Protein AF-A0A8D8ETK2-F1 (afdb_monomer_lite)

Radius of gyration: 31.31 Å; chains: 1; bounding box: 77×58×75 Å

Foldseek 3Di:
DDDDDDDDDDDDDDDDPDPPPDDDDDDDDPPPPPPPPPPPPVDDDPPDDPPPDPDPVNVVPDDQDPCNVVVVVVVVVVVVVVVVVVVVCQQQCPDPDDHVVNVVVVDDPVVVVVVCVVVCVVVVVVVVVVVVVVVCVVDVPNVD

Organism: Culex pipiens (NCBI:txid7175)

pLDDT: mean 72.55, std 18.87, range [38.91, 97.62]

Sequence (144 aa):
MLSRLACSGRTFVSTPLLKTALQQVPKRPQTVGVRQYARDVKGGSTWTTRAERQTLRERAMAPPGPNAYSLGKGALAGGAALGIGALCFYGLGFGNGASTLENSHAWPEFVRERVRDTYLYFAGSLGISAASAVAVFRSPTLLN

Secondary structure (DSSP, 8-state):
----------PPPP---------------------------------SSS-S---HHHHHHS---TTHHHHHHHHHHHHHHHHHHHHHHHHHT-SSS--HHHHHTTS-HHHHHHHHHHHHHHHHHHHHHHHHHHHHHH-TTT--

Structure (mmCIF, N/CA/C/O backbone):
data_AF-A0A8D8ETK2-F1
#
_entry.id   AF-A0A8D8ETK2-F1
#
loop_
_atom_site.group_PDB
_atom_site.id
_atom_site.type_symbol
_atom_site.label_atom_id
_atom_site.label_alt_id
_atom_site.label_comp_id
_atom_site.label_asym_id
_atom_site.label_entity_id
_atom_site.label_seq_id
_atom_site.pdbx_PDB_ins_code
_atom_site.Cartn_x
_atom_site.Cartn_y
_atom_site.Cartn_z
_atom_site.occupancy
_atom_site.B_iso_or_equiv
_atom_site.auth_seq_id
_atom_site.auth_comp_id
_atom_site.auth_asym_id
_atom_site.auth_atom_id
_atom_site.pdbx_PDB_model_num
ATOM 1 N N . MET A 1 1 ? -38.611 45.577 -33.361 1.00 39.09 1 MET A N 1
ATOM 2 C CA . MET A 1 1 ? -38.178 45.667 -31.955 1.00 39.09 1 MET A CA 1
ATOM 3 C C . MET A 1 1 ? -38.777 44.509 -31.175 1.00 39.09 1 MET A C 1
ATOM 5 O O . MET A 1 1 ? -39.989 44.408 -31.090 1.00 39.09 1 MET A O 1
ATOM 9 N N . LEU A 1 2 ? -37.885 43.630 -30.715 1.00 38.91 2 LEU A N 1
ATOM 10 C CA . LEU A 1 2 ? -37.946 42.837 -29.484 1.00 38.91 2 LEU A CA 1
ATOM 11 C C . LEU A 1 2 ? -39.198 41.980 -29.193 1.00 38.91 2 LEU A C 1
ATOM 13 O O . LEU A 1 2 ? -40.164 42.403 -28.569 1.00 38.91 2 LEU A O 1
ATOM 17 N N . SER A 1 3 ? -39.021 40.699 -29.541 1.00 39.03 3 SER A N 1
ATOM 18 C CA . SER A 1 3 ? -39.138 39.542 -28.636 1.00 39.03 3 SER A CA 1
ATOM 19 C C . SER A 1 3 ? -40.506 39.235 -28.022 1.00 39.03 3 SER A C 1
ATOM 21 O O . SER A 1 3 ? -40.869 39.708 -26.947 1.00 39.03 3 SER A O 1
ATOM 23 N N . ARG A 1 4 ? -41.193 38.288 -28.670 1.00 41.59 4 ARG A N 1
ATOM 24 C CA . ARG A 1 4 ? -42.088 37.328 -28.023 1.00 41.59 4 ARG A CA 1
ATOM 25 C C . ARG A 1 4 ? -41.343 36.015 -27.753 1.00 41.59 4 ARG A C 1
ATOM 27 O O . 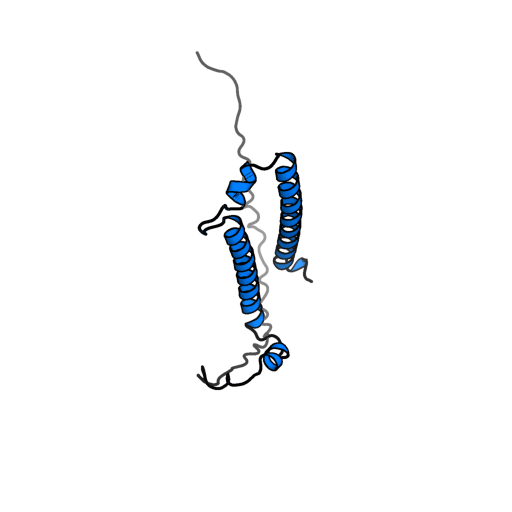ARG A 1 4 ? -40.442 35.665 -28.507 1.00 41.59 4 ARG A O 1
ATOM 34 N N . LEU A 1 5 ? -41.868 35.293 -26.759 1.00 44.50 5 LEU A N 1
ATOM 35 C CA . LEU A 1 5 ? -41.578 33.919 -26.327 1.00 44.50 5 LEU A CA 1
ATOM 36 C C . LEU A 1 5 ? -40.320 33.758 -25.454 1.00 44.50 5 LEU A C 1
ATOM 38 O O . LEU A 1 5 ? -39.207 33.992 -25.897 1.00 44.50 5 LEU A O 1
ATOM 42 N N . ALA A 1 6 ? -40.498 33.525 -24.146 1.00 44.66 6 ALA A N 1
ATOM 43 C CA . ALA A 1 6 ? -40.846 32.231 -23.511 1.00 44.66 6 ALA A CA 1
ATOM 44 C C . ALA A 1 6 ? -39.541 31.521 -23.100 1.00 44.66 6 ALA A C 1
ATOM 46 O O . ALA A 1 6 ? -38.589 31.530 -23.859 1.00 44.66 6 ALA A O 1
ATOM 47 N N . CYS A 1 7 ? -39.346 30.905 -21.941 1.00 41.22 7 CYS A N 1
ATOM 48 C CA . CYS A 1 7 ? -40.151 30.544 -20.781 1.00 41.22 7 CYS A CA 1
ATOM 49 C C . CYS A 1 7 ? -39.152 30.520 -19.606 1.00 41.22 7 CYS A C 1
ATOM 51 O O . CYS A 1 7 ? -38.025 30.063 -19.756 1.00 41.22 7 CYS A O 1
ATOM 53 N N . SER A 1 8 ? -39.454 31.172 -18.487 1.00 44.31 8 SER A N 1
ATOM 54 C CA . SER A 1 8 ? -40.072 30.545 -17.309 1.00 44.31 8 SER A CA 1
ATOM 55 C C . SER A 1 8 ? -39.215 29.430 -16.693 1.00 44.31 8 SER A C 1
ATOM 57 O O . SER A 1 8 ? -39.407 28.243 -16.948 1.00 44.31 8 SER A O 1
ATOM 59 N N . GLY A 1 9 ? -38.285 29.851 -15.832 1.00 40.50 9 GLY A N 1
ATOM 60 C CA . GLY A 1 9 ? -37.762 29.022 -14.755 1.00 40.50 9 GLY A CA 1
ATOM 61 C C . GLY A 1 9 ? -38.844 28.833 -13.691 1.00 40.50 9 GLY A C 1
ATOM 62 O O . GLY A 1 9 ? -39.391 29.803 -13.167 1.00 40.50 9 GLY A O 1
ATOM 63 N N . ARG A 1 10 ? -39.170 27.576 -13.393 1.00 40.41 10 ARG A N 1
ATOM 64 C CA . ARG A 1 10 ? -40.047 27.178 -12.289 1.00 40.41 10 ARG A CA 1
ATOM 65 C C . ARG A 1 10 ? -39.175 26.700 -11.132 1.00 40.41 10 ARG A C 1
ATOM 67 O O . ARG A 1 10 ? -38.744 25.552 -11.105 1.00 40.41 10 ARG A O 1
ATOM 74 N N . THR A 1 11 ? -38.923 27.587 -10.177 1.00 43.50 11 THR A N 1
ATOM 75 C CA . THR A 1 11 ? -38.540 27.210 -8.816 1.00 43.50 11 THR A CA 1
ATOM 76 C C . THR A 1 11 ? -39.749 26.566 -8.143 1.00 43.50 11 THR A C 1
ATOM 78 O O . THR A 1 11 ? -40.850 27.117 -8.117 1.00 43.50 11 THR A O 1
ATOM 81 N N . PHE A 1 12 ? -39.549 25.335 -7.683 1.00 46.78 12 PHE A N 1
ATOM 82 C CA . PHE A 1 12 ? -40.581 24.511 -7.078 1.00 46.78 12 PHE A CA 1
ATOM 83 C C . PHE A 1 12 ? -40.869 24.975 -5.646 1.00 46.78 12 PHE A C 1
ATOM 85 O O . PHE A 1 12 ? -39.983 25.385 -4.898 1.00 46.78 12 PHE A O 1
ATOM 92 N N . VAL A 1 13 ? -42.153 24.931 -5.328 1.00 45.91 13 VAL A N 1
ATOM 93 C CA . VAL A 1 13 ? -42.844 25.499 -4.175 1.00 45.91 13 VAL A CA 1
ATOM 94 C C . VAL A 1 13 ? -42.427 24.836 -2.857 1.00 45.91 13 VAL A C 1
ATOM 96 O O . VAL A 1 13 ? -42.422 23.615 -2.729 1.00 45.91 13 VAL A O 1
ATOM 99 N N . SER A 1 14 ? -42.136 25.681 -1.866 1.00 44.72 14 SER A N 1
ATOM 100 C CA . SER A 1 14 ? -42.069 25.364 -0.437 1.00 44.72 14 SER A CA 1
ATOM 101 C C . SER A 1 14 ? -43.462 25.508 0.184 1.00 44.72 14 SER A C 1
ATOM 103 O O . SER A 1 14 ? -44.134 26.501 -0.087 1.00 44.72 14 SER A O 1
ATOM 105 N N . THR A 1 15 ? -43.885 24.514 0.976 1.00 44.53 15 THR A N 1
ATOM 106 C CA . THR A 1 15 ? -44.852 24.519 2.110 1.00 44.53 15 THR A CA 1
ATOM 107 C C . THR A 1 15 ? -45.371 23.081 2.298 1.00 44.53 15 THR A C 1
ATOM 109 O O . THR A 1 15 ? -45.683 22.419 1.312 1.00 44.53 15 THR A O 1
ATOM 112 N N . PRO A 1 16 ? -45.422 22.543 3.535 1.00 50.25 16 PRO A N 1
ATOM 113 C CA . PRO A 1 16 ? -46.435 22.993 4.481 1.00 50.25 16 PRO A CA 1
ATOM 114 C C . PRO A 1 16 ? -45.917 23.111 5.919 1.00 50.25 16 PRO A C 1
ATOM 116 O O . PRO A 1 16 ? -45.891 22.164 6.703 1.00 50.25 16 PRO A O 1
ATOM 119 N N . LEU A 1 17 ? -45.654 24.361 6.283 1.00 53.41 17 LEU A N 1
ATOM 120 C CA . LEU A 1 17 ? -45.625 24.916 7.636 1.00 53.41 17 LEU A CA 1
ATOM 121 C C . LEU A 1 17 ? -47.065 25.021 8.206 1.00 53.41 17 LEU A C 1
ATOM 123 O O . LEU A 1 17 ? -47.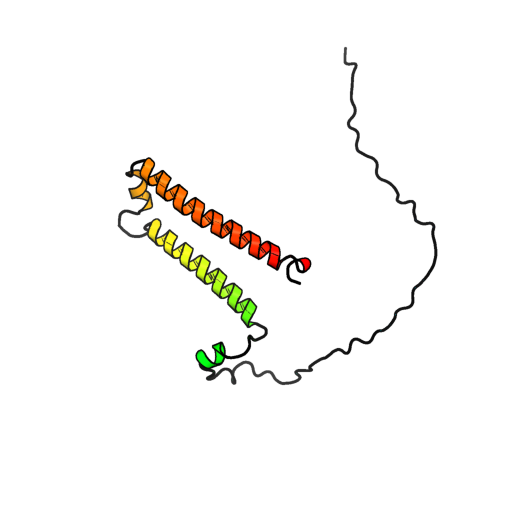455 26.037 8.769 1.00 53.41 17 LEU A O 1
ATOM 127 N N . LEU A 1 18 ? -47.897 23.993 7.979 1.00 52.47 18 LEU A N 1
ATOM 128 C CA . LEU A 1 18 ? -49.351 24.030 8.203 1.00 52.47 18 LEU A CA 1
ATOM 129 C C . LEU A 1 18 ? -49.887 22.736 8.835 1.00 52.47 18 LEU A C 1
ATOM 131 O O . LEU A 1 18 ? -50.990 22.285 8.545 1.00 52.47 18 LEU A O 1
ATOM 135 N N . LYS A 1 19 ? -49.099 22.124 9.724 1.00 45.97 19 LYS A N 1
ATOM 136 C CA . LYS A 1 19 ? -49.582 21.066 10.629 1.00 45.97 19 LYS A CA 1
ATOM 137 C C . LYS A 1 19 ? -49.334 21.428 12.094 1.00 45.97 19 LYS A C 1
ATOM 139 O O . LYS A 1 19 ? -49.026 20.582 12.925 1.00 45.97 19 LYS A O 1
ATOM 144 N N . THR A 1 20 ? -49.500 22.713 12.391 1.00 50.09 20 THR A N 1
ATOM 145 C CA . THR A 1 20 ? -49.379 23.345 13.713 1.00 50.09 20 THR A CA 1
ATOM 146 C C . THR A 1 20 ? -50.737 23.431 14.429 1.00 50.09 20 THR A C 1
ATOM 148 O O . THR A 1 20 ? -51.022 24.419 15.095 1.00 50.09 20 THR A O 1
ATOM 151 N N . ALA A 1 21 ? -51.618 22.434 14.270 1.00 56.00 21 ALA A N 1
ATOM 152 C CA . ALA A 1 21 ? -52.983 22.504 14.815 1.00 56.00 21 ALA A CA 1
ATOM 153 C C . ALA A 1 21 ? -53.577 21.154 15.262 1.00 56.00 21 ALA A C 1
ATOM 155 O O . ALA A 1 21 ? -54.790 20.984 15.257 1.00 56.00 21 ALA A O 1
ATOM 156 N N . LEU A 1 22 ? -52.745 20.191 15.675 1.00 52.47 22 LEU A N 1
ATOM 157 C CA . LEU A 1 22 ? -53.208 19.066 16.498 1.00 52.47 22 LEU A CA 1
ATOM 158 C C . LEU A 1 22 ? -52.402 19.038 17.790 1.00 52.47 22 LEU A C 1
ATOM 160 O O . LEU A 1 22 ? -51.276 18.554 17.875 1.00 52.47 22 LEU A O 1
ATOM 164 N N . GLN A 1 23 ? -53.011 19.682 18.769 1.00 55.22 23 GLN A N 1
ATOM 165 C CA . GLN A 1 23 ? -52.573 19.825 20.136 1.00 55.22 23 GLN A CA 1
ATOM 166 C C . GLN A 1 23 ? -52.687 18.484 20.885 1.00 55.22 23 GLN A C 1
ATOM 168 O O . GLN A 1 23 ? -53.617 17.717 20.660 1.00 55.22 23 GLN A O 1
ATOM 173 N N . GLN A 1 24 ? -51.782 18.327 21.858 1.00 50.50 24 GLN A N 1
ATOM 174 C CA . GLN A 1 24 ? -51.915 17.558 23.105 1.00 50.50 24 GLN A CA 1
ATOM 175 C C . GLN A 1 24 ? -51.580 16.058 23.068 1.00 50.50 24 GLN A C 1
ATOM 177 O O . GLN A 1 24 ? -52.334 15.236 22.573 1.00 50.50 24 GLN A O 1
ATOM 182 N N . VAL A 1 25 ? -50.448 15.705 23.697 1.00 53.16 25 VAL A N 1
ATOM 183 C CA . VAL A 1 25 ? -50.387 14.953 24.972 1.00 53.16 25 VAL A CA 1
ATOM 184 C C . VAL A 1 25 ? -48.936 15.029 25.503 1.00 53.16 25 VAL A C 1
ATOM 186 O O . VAL A 1 25 ? -48.020 14.554 24.829 1.00 53.16 25 VAL A O 1
ATOM 189 N N . PRO A 1 26 ? -48.681 15.601 26.697 1.00 53.44 26 PRO A N 1
ATOM 190 C CA . PRO A 1 26 ? -47.361 15.565 27.321 1.00 53.44 26 PRO A CA 1
ATOM 191 C C . PRO A 1 26 ? -47.107 14.179 27.931 1.00 53.44 26 PRO A C 1
ATOM 193 O O . PRO A 1 26 ? -47.702 13.809 28.944 1.00 53.44 26 PRO A O 1
ATOM 196 N N . LYS A 1 27 ? -46.208 13.386 27.337 1.00 51.94 27 LYS A N 1
ATOM 197 C CA . LYS A 1 27 ? -45.745 12.131 27.948 1.00 51.94 27 LYS A CA 1
ATOM 198 C C . LYS A 1 27 ? -44.581 12.407 28.907 1.00 51.94 27 LYS A C 1
ATOM 200 O O . LYS A 1 27 ? -43.444 12.600 28.500 1.00 51.94 27 LYS A O 1
ATOM 205 N N . ARG A 1 28 ? -44.958 12.461 30.186 1.00 53.19 28 ARG A N 1
ATOM 206 C CA . ARG A 1 28 ? -44.218 12.244 31.445 1.00 53.19 28 ARG A CA 1
ATOM 207 C C . ARG A 1 28 ? -42.753 11.759 31.302 1.00 53.19 28 ARG A C 1
ATOM 209 O O . ARG A 1 28 ? -42.537 10.724 30.672 1.00 53.19 28 ARG A O 1
ATOM 216 N N . PRO A 1 29 ? -41.767 12.404 31.964 1.00 53.69 29 PRO A N 1
ATOM 217 C CA . PRO A 1 29 ? -40.399 11.896 32.022 1.00 53.69 29 PRO A CA 1
ATOM 218 C C . PRO A 1 29 ? -40.366 10.633 32.888 1.00 53.69 29 PRO A C 1
ATOM 220 O O . PRO A 1 29 ? -40.591 10.688 34.096 1.00 53.69 29 PRO A O 1
ATOM 223 N N . GLN A 1 30 ? -40.113 9.479 32.273 1.00 58.81 30 GLN A N 1
ATOM 224 C CA . GLN A 1 30 ? -39.746 8.278 33.012 1.00 58.81 30 GLN A CA 1
ATOM 225 C C . GLN A 1 30 ? -38.239 8.316 33.237 1.00 58.81 30 GLN A C 1
ATOM 227 O O . GLN A 1 30 ? -37.440 7.950 32.379 1.00 58.81 30 GLN A O 1
ATOM 232 N N . THR A 1 31 ? -37.873 8.808 34.415 1.00 60.84 31 THR A N 1
ATOM 233 C CA . THR A 1 31 ? -36.611 8.550 35.103 1.00 60.84 31 THR A CA 1
ATOM 234 C C . THR A 1 31 ? -36.407 7.040 35.229 1.00 60.84 31 THR A C 1
ATOM 236 O O . THR A 1 31 ? -36.697 6.430 36.253 1.00 60.84 31 THR A O 1
ATOM 239 N N . VAL A 1 32 ? -35.902 6.414 34.169 1.00 56.34 32 VAL A N 1
ATOM 240 C CA . VAL A 1 32 ? -35.282 5.096 34.266 1.00 56.34 32 VAL A CA 1
ATOM 241 C C . VAL A 1 32 ? -33.840 5.353 34.663 1.00 56.34 32 VAL A C 1
ATOM 243 O O . VAL A 1 32 ? -33.011 5.758 33.850 1.00 56.34 32 VAL A O 1
ATOM 246 N N . GLY A 1 33 ? -33.578 5.187 35.959 1.00 65.19 33 GLY A N 1
ATOM 247 C CA . GLY A 1 33 ? -32.242 5.205 36.528 1.00 65.19 33 GLY A CA 1
ATOM 248 C C . GLY A 1 33 ? -31.396 4.111 35.892 1.00 65.19 33 GLY A C 1
ATOM 249 O O . GLY A 1 33 ? -31.355 2.980 36.372 1.00 65.19 33 GLY A O 1
ATOM 250 N N . VAL A 1 34 ? -30.700 4.455 34.813 1.00 58.06 34 VAL A N 1
ATOM 251 C CA . VAL A 1 34 ? -29.536 3.696 34.381 1.00 58.06 34 VAL A CA 1
ATOM 252 C C . VAL A 1 34 ? -28.505 3.898 35.479 1.00 58.06 34 VAL A C 1
ATOM 254 O O . VAL A 1 34 ? -27.989 4.999 35.666 1.00 58.06 34 VAL A O 1
ATOM 257 N N . ARG A 1 35 ? -28.264 2.839 36.259 1.00 57.12 35 ARG A N 1
ATOM 258 C CA . ARG A 1 35 ? -27.169 2.779 37.224 1.00 57.12 35 ARG A CA 1
ATOM 259 C C . ARG A 1 35 ? -25.888 3.179 36.497 1.00 57.12 35 ARG A C 1
ATOM 261 O O . ARG A 1 35 ? -25.356 2.409 35.701 1.00 57.12 35 ARG A O 1
ATOM 268 N N . GLN A 1 36 ? -25.400 4.383 36.773 1.00 57.84 36 GLN A N 1
ATOM 269 C CA . GLN A 1 36 ? -24.030 4.755 36.474 1.00 57.84 36 GLN A CA 1
ATOM 270 C C . GLN A 1 36 ? -23.141 3.787 37.251 1.00 57.84 36 GLN A C 1
ATOM 272 O O . GLN A 1 36 ? -22.989 3.906 38.464 1.00 57.84 36 GLN A O 1
ATOM 277 N N . TYR A 1 37 ? -22.536 2.828 36.554 1.00 51.72 37 TYR A N 1
ATOM 278 C CA . TYR A 1 37 ? -21.313 2.198 37.035 1.00 51.72 37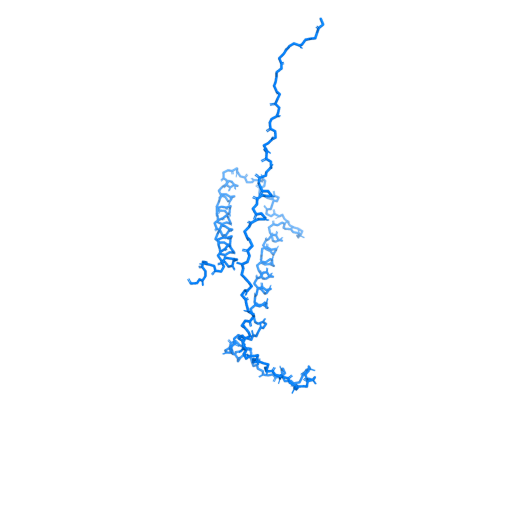 TYR A CA 1
ATOM 279 C C . TYR A 1 37 ? -20.195 3.235 36.917 1.00 51.72 37 TYR A C 1
ATOM 281 O O . TYR A 1 37 ? -19.297 3.124 36.086 1.00 51.72 37 TYR A O 1
ATOM 289 N N . ALA A 1 38 ? -20.271 4.277 37.745 1.00 55.53 38 ALA A N 1
ATOM 290 C CA . ALA A 1 38 ? -19.105 5.040 38.119 1.00 55.53 38 ALA A CA 1
ATOM 291 C C . ALA A 1 38 ? -18.203 4.057 38.871 1.00 55.53 38 ALA A C 1
ATOM 293 O O . ALA A 1 38 ? -18.337 3.837 40.071 1.00 55.53 38 ALA A O 1
ATOM 294 N N . ARG A 1 39 ? -17.294 3.397 38.147 1.00 55.28 39 ARG A N 1
ATOM 295 C CA . ARG A 1 39 ? -16.032 3.029 38.773 1.00 55.28 39 ARG A CA 1
ATOM 296 C C . ARG A 1 39 ? -15.321 4.346 39.021 1.00 55.28 39 ARG A C 1
ATOM 298 O O . ARG A 1 39 ? -14.582 4.826 38.167 1.00 55.28 39 ARG A O 1
ATOM 305 N N . ASP A 1 40 ? -15.585 4.923 40.185 1.00 52.84 40 ASP A N 1
ATOM 306 C CA . ASP A 1 40 ? -14.653 5.816 40.844 1.00 52.84 40 ASP A CA 1
ATOM 307 C C . ASP A 1 40 ? -13.311 5.085 40.937 1.00 52.84 40 ASP A C 1
ATOM 309 O O . ASP A 1 40 ? -13.031 4.356 41.886 1.00 52.84 40 ASP A O 1
ATOM 313 N N . VAL A 1 41 ? -12.450 5.266 39.934 1.00 53.69 41 VAL A N 1
ATOM 314 C CA . VAL A 1 41 ? -11.015 5.027 40.092 1.00 53.69 41 VAL A CA 1
ATOM 315 C C . VAL A 1 41 ? -10.458 6.271 40.772 1.00 53.69 41 VAL A C 1
ATOM 317 O O . VAL A 1 41 ? -9.711 7.067 40.209 1.00 53.69 41 VAL A O 1
ATOM 320 N N . LYS A 1 42 ? -10.890 6.465 42.018 1.00 53.47 42 LYS A N 1
ATOM 321 C CA . LYS A 1 42 ? -10.250 7.367 42.961 1.00 53.47 42 LYS A CA 1
ATOM 322 C C . LYS A 1 42 ? -8.981 6.661 43.421 1.00 53.47 42 LYS A C 1
ATOM 324 O O . LYS A 1 42 ? -9.027 5.808 44.300 1.00 53.47 42 LYS A O 1
ATOM 329 N N . GLY A 1 43 ? -7.857 6.962 42.782 1.00 49.00 43 GLY A N 1
ATOM 330 C CA . GLY A 1 43 ? -6.612 6.290 43.131 1.00 49.00 43 GLY A CA 1
ATOM 331 C C . GLY A 1 43 ? -5.415 6.695 42.295 1.00 49.00 43 GLY A C 1
ATOM 332 O O . GLY A 1 43 ? -4.928 5.898 41.507 1.00 49.00 43 GLY A O 1
ATOM 333 N N . GLY A 1 44 ? -4.915 7.902 42.543 1.00 48.19 44 GLY A N 1
ATOM 334 C CA . GLY A 1 44 ? -3.479 8.151 42.497 1.00 48.19 44 GLY A CA 1
ATOM 335 C C . GLY A 1 44 ? -2.898 8.491 41.131 1.00 48.19 44 GLY A C 1
ATOM 336 O O . GLY A 1 44 ? -2.774 7.670 40.228 1.00 48.19 44 GLY A O 1
ATOM 337 N N . SER A 1 45 ? -2.399 9.715 41.052 1.00 56.03 45 SER A N 1
ATOM 338 C CA . SER A 1 45 ? -1.204 10.062 40.297 1.00 56.03 45 SER A CA 1
ATOM 339 C C . SER A 1 45 ? -0.072 9.054 40.567 1.00 56.03 45 SER A C 1
ATOM 341 O O . SER A 1 45 ? 0.753 9.232 41.458 1.00 56.03 45 SER A O 1
ATOM 343 N N . THR A 1 46 ? -0.022 7.969 39.803 1.00 50.62 46 THR A N 1
ATOM 344 C CA . THR A 1 46 ? 1.183 7.143 39.645 1.00 50.62 46 THR A CA 1
ATOM 345 C C . THR A 1 46 ? 1.418 6.928 38.161 1.00 50.62 46 THR A C 1
ATOM 347 O O . THR A 1 46 ? 1.520 5.819 37.642 1.00 50.62 46 THR A O 1
ATOM 350 N N . TRP A 1 47 ? 1.486 8.046 37.447 1.00 54.00 47 TRP A N 1
ATOM 351 C CA . TRP A 1 47 ? 2.208 8.101 36.192 1.00 54.00 47 TRP A CA 1
ATOM 352 C C . TRP A 1 47 ? 3.674 7.830 36.556 1.00 54.00 47 TRP A C 1
ATOM 354 O O . TRP A 1 47 ? 4.293 8.702 37.150 1.00 54.00 47 TRP A O 1
ATOM 364 N N . THR A 1 48 ? 4.171 6.605 36.317 1.00 56.81 48 THR A N 1
ATOM 365 C CA . THR A 1 48 ? 5.572 6.237 35.961 1.00 56.81 48 THR A CA 1
ATOM 366 C C . THR A 1 48 ? 6.168 4.956 36.582 1.00 56.81 48 THR A C 1
ATOM 368 O O . THR A 1 48 ? 7.115 4.449 35.995 1.00 56.81 48 THR A O 1
ATOM 371 N N . THR A 1 49 ? 5.631 4.322 37.638 1.00 52.16 49 THR A N 1
ATOM 372 C CA . THR A 1 49 ? 6.405 3.242 38.333 1.00 52.16 49 THR A CA 1
ATOM 373 C C . THR A 1 49 ? 5.873 1.800 38.217 1.00 52.16 49 THR A C 1
ATOM 375 O O . THR A 1 49 ? 6.551 0.868 38.630 1.00 52.16 49 THR A O 1
ATOM 378 N N . ARG A 1 50 ? 4.709 1.539 37.597 1.00 48.97 50 ARG A N 1
ATOM 379 C CA . ARG A 1 50 ? 4.226 0.152 37.331 1.00 48.97 50 ARG A CA 1
ATOM 380 C C . ARG A 1 50 ? 4.241 -0.229 35.846 1.00 48.97 50 ARG A C 1
ATOM 382 O O . ARG A 1 50 ? 3.460 -1.057 35.395 1.00 48.97 50 ARG A O 1
ATOM 389 N N . ALA A 1 51 ? 5.107 0.420 35.074 1.00 55.22 51 ALA A N 1
ATOM 390 C CA . ALA A 1 51 ? 5.389 0.065 33.683 1.00 55.22 51 ALA A CA 1
ATOM 391 C C . ALA A 1 51 ? 6.652 -0.807 33.549 1.00 55.22 51 ALA A C 1
ATOM 393 O O . ALA A 1 51 ? 7.037 -1.168 32.439 1.00 55.22 51 ALA A O 1
ATOM 394 N N . GLU A 1 52 ? 7.306 -1.150 34.661 1.00 57.72 52 GLU A N 1
ATOM 395 C CA . GLU A 1 52 ? 8.516 -1.959 34.639 1.00 57.72 52 GLU A CA 1
ATOM 396 C C . GLU A 1 52 ? 8.151 -3.455 34.594 1.00 57.72 52 GLU A C 1
ATOM 398 O O . GLU A 1 52 ? 7.632 -4.017 35.554 1.00 57.72 52 GLU A O 1
ATOM 403 N N . ARG A 1 53 ? 8.477 -4.093 33.462 1.00 54.66 53 ARG A N 1
ATOM 404 C CA . ARG A 1 53 ? 8.626 -5.551 33.253 1.00 54.66 53 ARG A CA 1
ATOM 405 C C . ARG A 1 53 ? 7.401 -6.411 32.950 1.00 54.66 53 ARG A C 1
ATOM 407 O O . ARG A 1 53 ? 7.463 -7.614 33.174 1.00 54.66 53 ARG A O 1
ATOM 414 N N . GLN A 1 54 ? 6.368 -5.882 32.299 1.00 58.84 54 GLN A N 1
ATOM 415 C CA . GLN A 1 54 ? 5.588 -6.789 31.448 1.00 58.84 54 GLN A CA 1
ATOM 416 C C . GLN A 1 54 ? 6.391 -7.049 30.178 1.00 58.84 54 GLN A C 1
ATOM 418 O O . GLN A 1 54 ? 6.629 -6.137 29.383 1.00 58.84 54 GLN A O 1
ATOM 423 N N . THR A 1 55 ? 6.867 -8.282 30.016 1.00 76.94 55 THR A N 1
ATOM 424 C CA . THR A 1 55 ? 7.585 -8.686 28.800 1.00 76.94 55 THR A CA 1
ATOM 425 C C . THR A 1 55 ? 6.702 -8.434 27.574 1.00 76.94 55 THR A C 1
ATOM 427 O O . THR A 1 55 ? 5.477 -8.479 27.676 1.00 76.94 55 THR A O 1
ATOM 430 N N . LEU A 1 56 ? 7.284 -8.187 26.394 1.00 74.00 56 LEU A N 1
ATOM 431 C CA . LEU A 1 56 ? 6.494 -7.996 25.162 1.00 74.00 56 LEU A CA 1
ATOM 432 C C . LEU A 1 56 ? 5.518 -9.159 24.928 1.00 74.00 56 LEU A C 1
ATOM 434 O O . LEU A 1 56 ? 4.400 -8.948 24.470 1.00 74.00 56 LEU A O 1
ATOM 438 N N . ARG A 1 57 ? 5.923 -10.370 25.331 1.00 74.94 57 ARG A N 1
ATOM 439 C CA . ARG A 1 57 ? 5.086 -11.570 25.339 1.00 74.94 57 ARG A CA 1
ATOM 440 C C . ARG A 1 57 ? 3.903 -11.447 26.300 1.00 74.94 57 ARG A C 1
ATOM 442 O O . ARG A 1 57 ? 2.782 -11.734 25.905 1.00 74.94 57 ARG A O 1
ATOM 449 N N . GLU A 1 58 ? 4.128 -11.010 27.534 1.00 79.69 58 GLU A N 1
ATOM 450 C CA . GLU A 1 58 ? 3.063 -10.800 28.522 1.00 79.69 58 GLU A CA 1
ATOM 451 C C . GLU A 1 58 ? 2.105 -9.679 28.100 1.00 79.69 58 GLU A C 1
ATOM 453 O O . GLU A 1 58 ? 0.894 -9.812 28.238 1.00 79.69 58 GLU A O 1
ATOM 458 N N . ARG A 1 59 ? 2.628 -8.607 27.494 1.00 72.81 59 ARG A N 1
ATOM 459 C CA . ARG A 1 59 ? 1.827 -7.486 26.990 1.00 72.81 59 ARG A CA 1
ATOM 460 C C . ARG A 1 59 ? 1.040 -7.830 25.723 1.00 72.81 59 ARG A C 1
ATOM 462 O O . ARG A 1 59 ? -0.029 -7.266 25.522 1.00 72.81 59 ARG A O 1
ATOM 469 N N . ALA A 1 60 ? 1.543 -8.749 24.899 1.00 76.88 60 ALA A N 1
ATOM 470 C CA . ALA A 1 60 ? 0.823 -9.288 23.746 1.00 76.88 60 ALA A CA 1
ATOM 471 C C . ALA A 1 60 ? -0.264 -10.303 24.147 1.00 76.88 60 ALA A C 1
ATOM 473 O O . ALA A 1 60 ? -1.286 -10.385 23.476 1.00 76.88 60 ALA A O 1
ATOM 474 N N . MET A 1 61 ? -0.051 -11.058 25.233 1.00 80.81 61 MET A N 1
ATOM 475 C CA . MET A 1 61 ? -1.018 -12.030 25.771 1.00 80.81 61 MET A CA 1
ATOM 476 C C . MET A 1 61 ? -2.043 -11.403 26.727 1.00 80.81 61 MET A C 1
ATOM 478 O O . MET A 1 61 ? -3.026 -12.048 27.090 1.00 80.81 61 MET A O 1
ATOM 482 N N . ALA A 1 62 ? -1.825 -10.158 27.152 1.00 78.06 62 ALA A N 1
ATOM 483 C CA . ALA A 1 62 ? -2.789 -9.418 27.946 1.00 78.06 62 ALA A CA 1
ATOM 484 C C . ALA A 1 62 ? -4.023 -9.046 27.099 1.00 78.06 62 ALA A C 1
ATOM 486 O O . ALA A 1 62 ? -3.888 -8.737 25.911 1.00 78.06 62 ALA A O 1
ATOM 487 N N . PRO A 1 63 ? -5.229 -9.011 27.696 1.00 78.06 63 PRO A N 1
ATOM 488 C CA . PRO A 1 63 ? -6.414 -8.500 27.021 1.00 78.06 63 PRO A CA 1
ATOM 489 C C . PRO A 1 63 ? -6.174 -7.085 26.463 1.00 78.06 63 PRO A C 1
ATOM 491 O O . PRO A 1 63 ? -5.520 -6.275 27.132 1.00 78.06 63 PRO A O 1
ATOM 494 N N . PRO A 1 64 ? -6.715 -6.746 25.278 1.00 78.19 64 PRO A N 1
ATOM 495 C CA . PRO A 1 64 ? -6.548 -5.421 24.693 1.00 78.19 64 PRO A CA 1
ATOM 496 C C . PRO A 1 64 ? -7.028 -4.326 25.654 1.00 78.19 64 PRO A C 1
ATOM 498 O O . PRO A 1 64 ? -8.212 -4.237 25.980 1.00 78.19 64 PRO A O 1
ATOM 501 N N . GLY A 1 65 ? -6.101 -3.488 26.125 1.00 79.25 65 GLY A N 1
ATOM 502 C CA . GLY A 1 65 ? -6.433 -2.346 26.977 1.00 79.25 65 GLY A CA 1
ATOM 503 C C . GLY A 1 65 ? -7.240 -1.270 26.228 1.00 79.25 65 GLY A C 1
ATOM 504 O O . GLY A 1 65 ? -7.277 -1.277 24.995 1.00 79.25 65 GLY A O 1
ATOM 505 N N . PRO A 1 66 ? -7.819 -0.278 26.934 1.00 75.44 66 PRO A N 1
ATOM 506 C CA . PRO A 1 66 ? -8.688 0.748 26.335 1.00 75.44 66 PRO A CA 1
ATOM 507 C C . PRO A 1 66 ? -8.059 1.521 25.160 1.00 75.44 66 PRO A C 1
ATOM 509 O O . PRO A 1 66 ? -8.761 1.937 24.245 1.00 75.44 66 PRO A O 1
ATOM 512 N N . ASN A 1 67 ? -6.727 1.663 25.155 1.00 81.00 67 ASN A N 1
ATOM 513 C CA . ASN A 1 67 ? -5.963 2.385 24.129 1.00 81.00 67 ASN A CA 1
ATOM 514 C C . ASN A 1 67 ? -5.237 1.466 23.124 1.00 81.00 67 ASN A C 1
ATOM 516 O O . ASN A 1 67 ? -4.501 1.953 22.268 1.00 81.00 67 ASN A O 1
ATOM 520 N N . ALA A 1 68 ? -5.401 0.141 23.208 1.00 83.69 68 ALA A N 1
ATOM 521 C CA . ALA A 1 68 ? -4.684 -0.793 22.334 1.00 83.69 68 ALA A CA 1
ATOM 522 C C . ALA A 1 68 ? -5.124 -0.658 20.864 1.00 83.69 68 ALA A C 1
ATOM 524 O O . ALA A 1 68 ? -4.292 -0.662 19.959 1.00 83.69 68 ALA A O 1
ATOM 525 N N . TYR A 1 69 ? -6.423 -0.459 20.623 1.00 82.50 69 TYR A N 1
ATOM 526 C CA . TYR A 1 69 ? -6.975 -0.326 19.272 1.00 82.50 69 TYR A CA 1
ATOM 527 C C . TYR A 1 69 ? -6.603 0.995 18.588 1.00 82.50 69 TYR A C 1
ATOM 529 O O . TYR A 1 69 ? -6.348 1.009 17.386 1.00 82.50 69 TYR A O 1
ATOM 537 N N . SER A 1 70 ? -6.560 2.110 19.323 1.00 85.88 70 SER A N 1
ATOM 538 C CA . SER A 1 70 ? -6.131 3.404 18.772 1.00 85.88 70 SER A CA 1
ATOM 539 C C . SER A 1 70 ? -4.638 3.399 18.443 1.00 85.88 70 SER A C 1
ATOM 541 O O . SER A 1 70 ? -4.253 3.856 17.367 1.00 85.88 70 SER A O 1
ATOM 543 N N . LEU A 1 71 ? -3.818 2.794 19.308 1.00 88.12 71 LEU A N 1
ATOM 544 C CA . LEU A 1 71 ? -2.392 2.596 19.054 1.00 88.12 71 LEU A CA 1
ATOM 545 C C . LEU A 1 71 ? -2.152 1.685 17.839 1.00 88.12 71 LEU A C 1
ATOM 547 O O . LEU A 1 71 ? -1.323 2.005 16.991 1.00 88.12 71 LEU A O 1
ATOM 551 N N . GLY A 1 72 ? -2.917 0.597 17.711 1.00 87.69 72 GLY A N 1
ATOM 552 C CA . GLY A 1 72 ? -2.834 -0.322 16.573 1.00 87.69 72 GLY A CA 1
ATOM 553 C C . GLY A 1 72 ? -3.185 0.335 15.235 1.00 87.69 72 GLY A C 1
ATOM 554 O O . GLY A 1 72 ? -2.479 0.126 14.252 1.00 87.69 72 GLY A O 1
ATOM 555 N N . LYS A 1 73 ? -4.216 1.192 15.195 1.00 90.12 73 LYS A N 1
ATOM 556 C CA . LYS A 1 73 ? -4.565 1.969 13.989 1.00 90.12 73 LYS A CA 1
ATOM 557 C C . LYS A 1 73 ? -3.422 2.887 13.555 1.00 90.12 73 LYS A C 1
ATOM 559 O O . LYS A 1 73 ? -3.109 2.939 12.370 1.00 90.12 73 LYS A O 1
ATOM 564 N N . GLY A 1 74 ? -2.790 3.574 14.509 1.00 9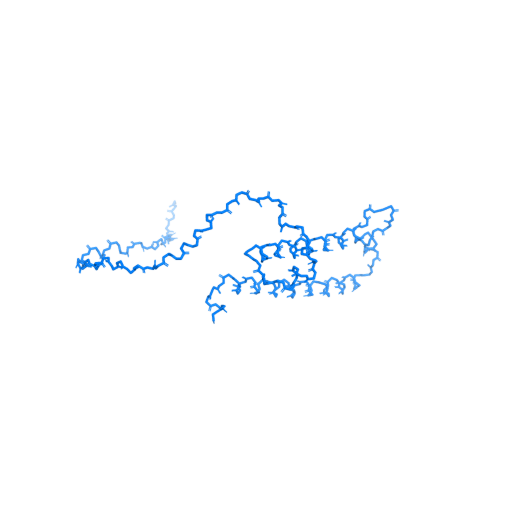1.75 74 GLY A N 1
ATOM 565 C CA . GLY A 1 74 ? -1.638 4.438 14.242 1.00 91.75 74 GLY A CA 1
ATOM 566 C C . GLY A 1 74 ? -0.417 3.655 13.760 1.00 91.75 74 GLY A C 1
ATOM 567 O O . GLY A 1 74 ? 0.192 4.032 12.764 1.00 91.75 74 GLY A O 1
ATOM 568 N N . ALA A 1 75 ? -0.101 2.533 14.412 1.00 94.50 75 ALA A N 1
ATOM 569 C CA . ALA A 1 75 ? 1.010 1.668 14.021 1.00 94.50 75 ALA A CA 1
ATOM 570 C C . ALA A 1 75 ? 0.814 1.073 12.618 1.00 94.50 75 ALA A C 1
ATOM 572 O O . ALA A 1 75 ? 1.740 1.092 11.812 1.00 94.50 75 ALA A O 1
ATOM 573 N N . LEU A 1 76 ? -0.396 0.599 12.300 1.00 92.56 76 LEU A N 1
ATOM 574 C CA . LEU A 1 76 ? -0.718 0.053 10.983 1.00 92.56 76 LEU A CA 1
ATOM 575 C C . LEU A 1 76 ? -0.661 1.133 9.894 1.00 92.56 76 LEU A C 1
ATOM 577 O O . LEU A 1 76 ? -0.025 0.926 8.864 1.00 92.56 76 LEU A O 1
ATOM 581 N N . ALA A 1 77 ? -1.292 2.289 10.126 1.00 93.50 77 ALA A N 1
ATOM 582 C CA . ALA A 1 77 ? -1.291 3.392 9.167 1.00 93.50 77 ALA A CA 1
ATOM 583 C C . ALA A 1 77 ? 0.126 3.935 8.929 1.00 93.50 77 ALA A C 1
ATOM 585 O O . ALA A 1 77 ? 0.526 4.142 7.784 1.00 93.50 77 ALA A O 1
ATOM 586 N N . GLY A 1 78 ? 0.905 4.109 10.000 1.00 94.88 78 GLY A N 1
ATOM 587 C CA . GLY A 1 78 ? 2.297 4.539 9.924 1.00 94.88 78 GLY A CA 1
ATOM 588 C C . GLY A 1 78 ? 3.185 3.515 9.220 1.00 94.88 78 GLY A C 1
ATOM 589 O O . GLY A 1 78 ? 3.944 3.882 8.330 1.00 94.88 78 GLY A O 1
ATOM 590 N N . GLY A 1 79 ? 3.053 2.228 9.552 1.00 95.88 79 GLY A N 1
ATOM 591 C CA . GLY A 1 79 ? 3.809 1.152 8.909 1.00 95.88 79 GLY A CA 1
ATOM 592 C C . GLY A 1 79 ? 3.520 1.042 7.411 1.00 95.88 79 GLY A C 1
ATOM 593 O O . GLY A 1 79 ? 4.449 0.933 6.615 1.00 95.88 79 GLY A O 1
ATOM 594 N N . ALA A 1 80 ? 2.249 1.149 7.013 1.00 93.75 80 ALA A N 1
ATOM 595 C CA . ALA A 1 80 ? 1.862 1.160 5.605 1.00 93.75 80 ALA A CA 1
ATOM 596 C C . ALA A 1 80 ? 2.429 2.383 4.865 1.00 93.75 80 ALA A C 1
ATOM 598 O O . ALA A 1 80 ? 3.012 2.235 3.793 1.00 93.75 80 ALA A O 1
ATOM 599 N N . ALA A 1 81 ? 2.316 3.580 5.450 1.00 95.44 81 ALA A N 1
ATOM 600 C CA . ALA A 1 81 ? 2.853 4.803 4.856 1.00 95.44 81 ALA A CA 1
ATOM 601 C C . ALA A 1 81 ? 4.382 4.756 4.710 1.00 95.44 81 ALA A C 1
ATOM 603 O O . ALA A 1 81 ? 4.905 5.111 3.656 1.00 95.44 81 ALA A O 1
ATOM 604 N N . LEU A 1 82 ? 5.098 4.269 5.731 1.00 95.94 82 LEU A N 1
ATOM 605 C CA . LEU A 1 82 ? 6.551 4.100 5.679 1.00 95.94 82 LEU A CA 1
ATOM 606 C C . LEU A 1 82 ? 6.970 3.038 4.660 1.00 95.94 82 LEU A C 1
ATOM 608 O O . LEU A 1 82 ? 7.921 3.267 3.922 1.00 95.94 82 LEU A O 1
ATOM 612 N N . GLY A 1 83 ? 6.262 1.910 4.574 1.00 93.56 83 GLY A N 1
ATOM 613 C CA . GLY A 1 83 ? 6.556 0.860 3.596 1.00 93.56 83 GLY A CA 1
ATOM 614 C C . GLY A 1 83 ? 6.389 1.338 2.152 1.00 93.56 83 GLY A C 1
ATOM 615 O O . GLY A 1 83 ? 7.294 1.167 1.336 1.00 93.56 83 GLY A O 1
ATOM 616 N N . ILE A 1 84 ? 5.269 2.003 1.846 1.00 92.75 84 ILE A N 1
ATOM 617 C CA . ILE A 1 84 ? 5.036 2.590 0.518 1.00 92.75 84 ILE A CA 1
ATOM 618 C C . ILE A 1 84 ? 6.034 3.720 0.243 1.00 92.75 84 ILE A C 1
ATOM 620 O O . ILE A 1 84 ? 6.611 3.774 -0.839 1.00 92.75 84 ILE A O 1
ATOM 624 N N . GLY A 1 85 ? 6.300 4.585 1.224 1.00 92.12 85 GLY A N 1
ATOM 625 C CA . GLY A 1 85 ? 7.278 5.666 1.098 1.00 92.12 85 GLY A CA 1
ATOM 626 C C . GLY A 1 85 ? 8.695 5.159 0.825 1.00 92.12 85 GLY A C 1
ATOM 627 O O . GLY A 1 85 ? 9.365 5.680 -0.062 1.00 92.12 85 GLY A O 1
ATOM 628 N N . ALA A 1 86 ? 9.132 4.107 1.521 1.00 90.88 86 ALA A N 1
ATOM 629 C CA . ALA A 1 86 ? 10.428 3.470 1.302 1.00 90.88 86 ALA A CA 1
ATOM 630 C C . ALA A 1 86 ? 10.525 2.825 -0.090 1.00 90.88 86 ALA A C 1
ATOM 632 O O . ALA A 1 86 ? 11.552 2.952 -0.755 1.00 90.88 86 ALA A O 1
ATOM 633 N N . LEU A 1 87 ? 9.448 2.188 -0.564 1.00 86.88 87 LEU A N 1
ATOM 634 C CA . LEU A 1 87 ? 9.393 1.626 -1.913 1.00 86.88 87 LEU A CA 1
ATOM 635 C C . LEU A 1 87 ? 9.480 2.722 -2.988 1.00 86.88 87 LEU A C 1
ATOM 637 O O . LEU A 1 87 ? 10.244 2.591 -3.944 1.00 86.88 87 LEU A O 1
ATOM 641 N N . CYS A 1 88 ? 8.757 3.831 -2.808 1.00 86.19 88 CYS A N 1
ATOM 642 C CA . CYS A 1 88 ? 8.846 4.992 -3.694 1.00 86.19 88 CYS A CA 1
ATOM 643 C C . CYS A 1 88 ? 10.242 5.627 -3.663 1.00 86.19 88 CYS A C 1
ATOM 645 O O . CYS A 1 88 ? 10.771 5.987 -4.712 1.00 86.19 88 CYS A O 1
ATOM 647 N N . PHE A 1 89 ? 10.865 5.730 -2.485 1.00 87.19 89 PHE A N 1
ATOM 648 C CA . PHE A 1 89 ? 12.227 6.244 -2.336 1.00 87.19 89 PHE A CA 1
ATOM 649 C C . PHE A 1 89 ? 13.244 5.395 -3.110 1.00 87.19 89 PHE A C 1
ATOM 651 O O . PHE A 1 89 ? 14.095 5.944 -3.809 1.00 87.19 89 PHE A O 1
ATOM 658 N N . TYR A 1 90 ? 13.118 4.064 -3.043 1.00 84.19 90 TYR A N 1
ATOM 659 C CA . TYR A 1 90 ? 13.936 3.146 -3.836 1.00 84.19 90 TYR A CA 1
ATOM 660 C C . TYR A 1 90 ? 13.710 3.330 -5.345 1.00 84.19 90 TYR A C 1
ATOM 662 O O . TYR A 1 90 ? 14.675 3.446 -6.099 1.00 84.19 90 TYR A O 1
ATOM 670 N N . GLY A 1 91 ? 12.451 3.419 -5.789 1.00 80.62 91 GLY A N 1
ATOM 671 C CA . GLY A 1 91 ? 12.116 3.578 -7.208 1.00 80.62 91 GLY A CA 1
ATOM 672 C C . GLY A 1 91 ? 12.607 4.899 -7.820 1.00 80.62 91 GLY A C 1
ATOM 673 O O . GLY A 1 91 ? 13.131 4.912 -8.939 1.00 80.62 91 GLY A O 1
ATOM 674 N N . LEU A 1 92 ? 12.490 6.003 -7.077 1.00 78.69 92 LEU A N 1
ATOM 675 C CA . LEU A 1 92 ? 12.926 7.336 -7.511 1.00 78.69 92 LEU A CA 1
ATOM 676 C C . LEU A 1 92 ? 14.451 7.507 -7.511 1.00 78.69 92 LEU A C 1
ATOM 678 O O . LEU A 1 92 ? 14.951 8.396 -8.194 1.00 78.69 92 LEU A O 1
ATOM 682 N N . GLY A 1 93 ? 15.195 6.652 -6.804 1.00 68.94 93 GLY A N 1
ATOM 683 C CA . GLY A 1 93 ? 16.654 6.613 -6.876 1.00 68.94 93 GLY A CA 1
ATOM 684 C C . GLY A 1 93 ? 17.324 7.932 -6.482 1.00 68.94 93 GLY A C 1
ATOM 685 O O . GLY A 1 93 ? 18.140 8.448 -7.229 1.00 68.94 93 GLY A O 1
ATOM 686 N N . PHE A 1 94 ? 17.032 8.468 -5.293 1.00 63.56 94 PHE A N 1
ATOM 687 C CA . PHE A 1 94 ? 17.684 9.674 -4.738 1.00 63.56 94 PHE A CA 1
ATOM 688 C C . PHE A 1 94 ? 19.201 9.512 -4.429 1.00 63.56 94 PHE A C 1
ATOM 690 O O . PHE A 1 94 ? 19.769 10.292 -3.667 1.00 63.56 94 PHE A O 1
ATOM 697 N N . GLY A 1 95 ? 19.863 8.490 -4.982 1.00 62.47 95 GLY A N 1
ATOM 698 C CA . GLY A 1 95 ? 21.301 8.233 -4.871 1.00 62.47 95 GLY A CA 1
ATOM 699 C C . GLY A 1 95 ? 22.036 8.525 -6.183 1.00 62.47 95 GLY A C 1
ATOM 700 O O . GLY A 1 95 ? 21.420 8.748 -7.215 1.00 62.47 95 GLY A O 1
ATOM 701 N N . ASN A 1 96 ? 23.370 8.504 -6.160 1.00 58.12 96 ASN A N 1
ATOM 702 C CA . ASN A 1 96 ? 24.236 8.905 -7.282 1.00 58.12 96 ASN A CA 1
ATOM 703 C C . ASN A 1 96 ? 24.295 7.882 -8.453 1.00 58.12 96 ASN A C 1
ATOM 705 O O . ASN A 1 96 ? 25.354 7.681 -9.044 1.00 58.12 96 ASN A O 1
ATOM 709 N N . GLY A 1 97 ? 23.191 7.186 -8.752 1.00 63.53 97 GLY A N 1
ATOM 710 C CA . GLY A 1 97 ? 23.079 6.137 -9.772 1.00 63.53 97 GLY A CA 1
ATOM 711 C C . GLY A 1 97 ? 21.748 6.205 -10.528 1.00 63.53 97 GLY A C 1
ATOM 712 O O . GLY A 1 97 ? 20.829 6.901 -10.114 1.00 63.53 97 GLY A O 1
ATOM 713 N N . ALA A 1 98 ? 21.648 5.503 -11.660 1.00 58.91 98 ALA A N 1
ATOM 714 C CA . ALA A 1 98 ? 20.505 5.612 -12.563 1.00 58.91 98 ALA A CA 1
ATOM 715 C C . ALA A 1 98 ? 19.196 5.119 -11.905 1.00 58.91 98 ALA A C 1
ATOM 717 O O . ALA A 1 98 ? 19.035 3.927 -11.636 1.00 58.91 98 ALA A O 1
ATOM 718 N N . SER A 1 99 ? 18.253 6.033 -11.662 1.00 71.38 99 SER A N 1
ATOM 719 C CA . SER A 1 99 ? 16.949 5.742 -11.059 1.00 71.38 99 SER A CA 1
ATOM 720 C C . SER A 1 99 ? 16.101 4.822 -11.935 1.00 71.38 99 SER A C 1
ATOM 722 O O . SER A 1 99 ? 16.146 4.897 -13.165 1.00 71.38 99 SER A O 1
ATOM 724 N N . THR A 1 100 ? 15.273 3.968 -11.323 1.00 71.81 100 THR A N 1
ATOM 725 C CA . THR A 1 100 ? 14.360 3.099 -12.093 1.00 71.81 100 THR A CA 1
ATOM 726 C C . THR A 1 100 ? 13.363 3.915 -12.917 1.00 71.81 100 THR A C 1
ATOM 728 O O . THR A 1 100 ? 12.994 3.494 -14.009 1.00 71.81 100 THR A O 1
ATOM 731 N N . LEU A 1 101 ? 13.015 5.120 -12.448 1.00 75.50 101 LEU A N 1
ATOM 732 C CA . LEU A 1 101 ? 12.191 6.079 -13.179 1.00 75.50 101 LEU A CA 1
ATOM 733 C C . LEU A 1 101 ? 12.870 6.567 -14.470 1.00 75.50 101 LEU A C 1
ATOM 735 O O . LEU A 1 101 ? 12.282 6.449 -15.540 1.00 75.50 101 LEU A O 1
ATOM 739 N N . GLU A 1 102 ? 14.114 7.038 -14.396 1.00 75.50 102 GLU A N 1
ATOM 740 C CA . GLU A 1 102 ? 14.856 7.539 -15.565 1.00 75.50 102 GLU A CA 1
ATOM 741 C C . GLU A 1 102 ? 15.118 6.423 -16.587 1.00 75.50 102 GLU A C 1
ATOM 743 O O . GLU A 1 102 ? 14.904 6.589 -17.788 1.00 75.50 102 GLU A O 1
ATOM 748 N N . ASN A 1 103 ? 15.488 5.229 -16.112 1.00 79.69 103 ASN A N 1
ATOM 749 C CA . ASN A 1 103 ? 15.693 4.068 -16.982 1.00 79.69 103 ASN A CA 1
ATOM 750 C C . ASN A 1 103 ? 14.392 3.546 -17.607 1.00 79.69 103 ASN A C 1
ATOM 752 O O . ASN A 1 103 ? 14.435 2.936 -18.676 1.00 79.69 103 ASN A O 1
ATOM 756 N N . SER A 1 104 ? 13.235 3.790 -16.981 1.00 81.44 104 SER A N 1
ATOM 757 C CA . SER A 1 104 ? 11.946 3.341 -17.519 1.00 81.44 104 SER A CA 1
ATOM 758 C C . SER A 1 104 ? 11.596 4.005 -18.852 1.00 81.44 104 SER A C 1
ATOM 760 O O . SER A 1 104 ? 10.875 3.413 -19.658 1.00 81.44 104 SER A O 1
ATOM 762 N N . HIS A 1 105 ? 12.152 5.188 -19.142 1.00 81.06 105 HIS A N 1
ATOM 763 C CA . HIS A 1 105 ? 11.952 5.876 -20.418 1.00 81.06 105 HIS A CA 1
ATOM 764 C C . HIS A 1 105 ? 12.632 5.142 -21.588 1.00 81.06 105 HIS A C 1
ATOM 766 O O . HIS A 1 105 ? 12.135 5.175 -22.715 1.00 81.06 105 HIS A O 1
ATOM 772 N N . ALA A 1 106 ? 13.722 4.417 -21.319 1.00 87.06 106 ALA A N 1
ATOM 773 C CA . ALA A 1 106 ? 14.419 3.594 -22.307 1.00 87.06 106 ALA A CA 1
ATOM 774 C C . ALA A 1 106 ? 13.727 2.243 -22.576 1.00 87.06 106 ALA A C 1
ATOM 776 O O . ALA A 1 106 ? 14.126 1.518 -23.487 1.00 87.06 106 ALA A O 1
ATOM 777 N N . TRP A 1 107 ? 12.702 1.875 -21.797 1.00 89.00 107 TRP A N 1
ATOM 778 C CA . TRP A 1 107 ? 11.980 0.619 -21.998 1.00 89.00 107 TRP A CA 1
ATOM 779 C C . TRP A 1 107 ? 11.031 0.684 -23.205 1.00 89.00 107 TRP A C 1
ATOM 781 O O . TRP A 1 107 ? 10.482 1.744 -23.507 1.00 89.00 107 TRP A O 1
ATOM 791 N N . PRO A 1 108 ? 10.776 -0.446 -23.882 1.00 92.50 108 PRO A N 1
ATOM 792 C CA . PRO A 1 108 ? 9.702 -0.537 -24.867 1.00 92.50 108 PRO A CA 1
ATOM 793 C C . PRO A 1 108 ? 8.322 -0.286 -24.237 1.00 92.50 108 PRO A C 1
ATOM 795 O O . PRO A 1 108 ? 8.071 -0.713 -23.106 1.00 92.50 108 PRO A O 1
ATOM 798 N N . GLU A 1 109 ? 7.398 0.331 -24.982 1.00 90.62 109 GLU A N 1
ATOM 799 C CA . GLU A 1 109 ? 6.06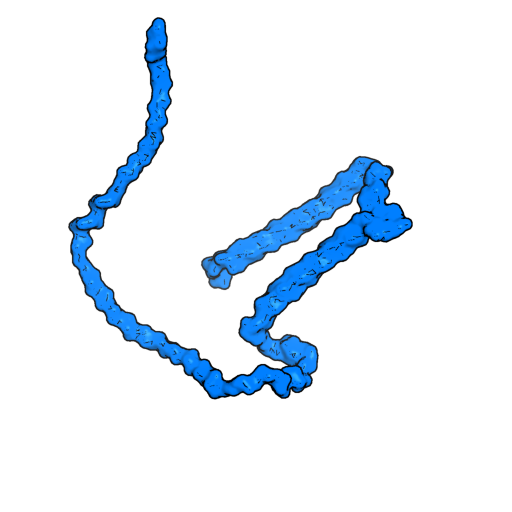1 0.695 -24.468 1.00 90.62 109 GLU A CA 1
ATOM 800 C C . GLU A 1 109 ? 5.287 -0.491 -23.891 1.00 90.62 109 GLU A C 1
ATOM 802 O O . GLU A 1 109 ? 4.749 -0.408 -22.788 1.00 90.62 109 GLU A O 1
ATOM 807 N N . PHE A 1 110 ? 5.316 -1.642 -24.568 1.00 93.31 110 PHE A N 1
ATOM 808 C CA . PHE A 1 110 ? 4.587 -2.825 -24.112 1.00 93.31 110 PHE A CA 1
ATOM 809 C C . PHE A 1 110 ? 5.050 -3.316 -22.728 1.00 93.31 110 PHE A C 1
ATOM 811 O O . PHE A 1 110 ? 4.275 -3.930 -22.002 1.00 93.31 110 PHE A O 1
ATOM 818 N N . VAL A 1 111 ? 6.307 -3.064 -22.339 1.00 92.62 111 VAL A N 1
ATOM 819 C CA . VAL A 1 111 ? 6.818 -3.434 -21.008 1.00 92.62 111 VAL A CA 1
ATOM 820 C C . VAL A 1 111 ? 6.239 -2.495 -19.958 1.00 92.62 111 VAL A C 1
ATOM 822 O O . VAL A 1 111 ? 5.756 -2.948 -18.918 1.00 92.62 111 VAL A O 1
ATOM 825 N N . ARG A 1 112 ? 6.239 -1.189 -20.251 1.00 90.94 112 ARG A N 1
ATOM 826 C CA . ARG A 1 112 ? 5.676 -0.167 -19.364 1.00 90.94 112 ARG A CA 1
ATOM 827 C C . ARG A 1 112 ? 4.194 -0.403 -19.111 1.00 90.94 112 ARG A C 1
ATOM 829 O O . ARG A 1 112 ? 3.764 -0.357 -17.962 1.00 90.94 112 ARG A O 1
ATOM 836 N N . GLU A 1 113 ? 3.438 -0.702 -20.162 1.00 94.25 113 GLU A N 1
ATOM 837 C CA . GLU A 1 113 ? 2.002 -0.977 -20.083 1.00 94.25 113 GLU A CA 1
ATOM 838 C C . GLU A 1 113 ? 1.703 -2.180 -19.185 1.00 94.25 113 GLU A C 1
ATOM 840 O O . GLU A 1 113 ? 0.899 -2.079 -18.263 1.00 94.25 113 GLU A O 1
ATOM 845 N N . ARG A 1 114 ? 2.417 -3.298 -19.354 1.00 94.12 114 ARG A N 1
ATOM 846 C CA . ARG A 1 114 ? 2.196 -4.512 -18.546 1.00 94.12 114 ARG A CA 1
ATOM 847 C C . ARG A 1 114 ? 2.488 -4.297 -17.069 1.00 94.12 114 ARG A C 1
ATOM 849 O O . ARG A 1 114 ? 1.721 -4.748 -16.216 1.00 94.12 114 ARG A O 1
ATOM 856 N N . VAL A 1 115 ? 3.594 -3.618 -16.771 1.00 92.56 115 VAL A N 1
ATOM 857 C CA . VAL A 1 115 ? 3.974 -3.257 -15.401 1.00 92.56 115 VAL A CA 1
ATOM 858 C C . VAL A 1 115 ? 2.899 -2.354 -14.801 1.00 92.56 115 VAL A C 1
ATOM 860 O O . VAL A 1 115 ? 2.362 -2.654 -13.734 1.00 92.56 115 VAL A O 1
ATOM 863 N N . ARG A 1 116 ? 2.528 -1.291 -15.519 1.00 92.62 116 ARG A N 1
ATOM 864 C CA . ARG A 1 116 ? 1.507 -0.337 -15.090 1.00 92.62 116 ARG A CA 1
ATOM 865 C C . ARG A 1 116 ? 0.174 -1.021 -14.811 1.00 92.62 116 ARG A C 1
ATOM 867 O O . ARG A 1 116 ? -0.367 -0.821 -13.729 1.00 92.62 116 ARG A O 1
ATOM 874 N N . ASP A 1 117 ? -0.332 -1.826 -15.734 1.00 96.44 117 ASP A N 1
ATOM 875 C CA . ASP A 1 117 ? -1.645 -2.460 -15.612 1.00 96.44 117 ASP A CA 1
ATOM 876 C C . ASP A 1 117 ? -1.684 -3.471 -14.466 1.00 96.44 117 ASP A C 1
ATOM 878 O O . ASP A 1 117 ? -2.643 -3.493 -13.695 1.00 96.44 117 ASP A O 1
ATOM 882 N N . THR A 1 118 ? -0.616 -4.256 -14.292 1.00 96.56 118 THR A N 1
ATOM 883 C CA . THR A 1 118 ? -0.524 -5.246 -13.208 1.00 96.56 118 THR A CA 1
ATOM 884 C C . THR A 1 118 ? -0.580 -4.569 -11.840 1.00 96.56 118 THR A C 1
ATOM 886 O O . THR A 1 118 ? -1.371 -4.957 -10.976 1.00 96.56 118 THR A O 1
ATOM 889 N N . TYR A 1 119 ? 0.230 -3.526 -11.637 1.00 93.19 119 TYR A N 1
ATOM 890 C CA . TYR A 1 119 ? 0.286 -2.832 -10.353 1.00 93.19 119 TYR A CA 1
ATOM 891 C C . TYR A 1 119 ? -0.911 -1.904 -10.128 1.00 93.19 119 TYR A C 1
ATOM 893 O O . TYR A 1 119 ? -1.373 -1.802 -8.992 1.00 93.19 119 TYR A O 1
ATOM 901 N N . LEU A 1 120 ? -1.467 -1.285 -11.176 1.00 95.81 120 LEU A N 1
ATOM 902 C CA . LEU A 1 120 ? -2.719 -0.528 -11.074 1.00 95.81 120 LEU A CA 1
ATOM 903 C C . LEU A 1 120 ? -3.887 -1.427 -10.692 1.00 95.81 120 LEU A C 1
ATOM 905 O O . LEU A 1 120 ? -4.658 -1.060 -9.810 1.00 95.81 120 LEU A O 1
ATOM 909 N N . TYR A 1 121 ? -4.016 -2.598 -11.319 1.00 96.56 121 TYR A N 1
ATOM 910 C CA . TYR A 1 121 ? -5.072 -3.550 -10.987 1.00 96.56 121 TYR A CA 1
ATOM 911 C C . TYR A 1 121 ? -4.951 -4.021 -9.536 1.00 96.56 121 TYR A C 1
ATOM 913 O O . TYR A 1 121 ? -5.921 -3.970 -8.776 1.00 96.56 121 TYR A O 1
ATOM 921 N N . PHE A 1 122 ? -3.742 -4.405 -9.123 1.00 95.44 122 PHE A N 1
ATOM 922 C CA . PHE A 1 122 ? -3.474 -4.824 -7.753 1.00 95.44 122 PHE A CA 1
ATOM 923 C C . PHE A 1 122 ? -3.783 -3.710 -6.741 1.00 95.44 122 PHE A C 1
ATOM 925 O O . PHE A 1 122 ? -4.601 -3.906 -5.840 1.00 95.44 122 PHE A O 1
ATOM 932 N N . ALA A 1 123 ? -3.209 -2.517 -6.912 1.00 94.56 123 ALA A N 1
ATOM 933 C CA . ALA A 1 123 ? -3.440 -1.386 -6.014 1.00 94.56 123 ALA A CA 1
ATOM 934 C C . ALA A 1 123 ? -4.912 -0.941 -6.009 1.00 94.56 123 ALA A C 1
ATOM 936 O O . ALA A 1 123 ? -5.466 -0.641 -4.951 1.00 94.56 123 ALA A O 1
ATOM 937 N N . GLY A 1 124 ? -5.568 -0.960 -7.171 1.00 97.00 124 GLY A N 1
ATOM 938 C CA . GLY A 1 124 ? -6.992 -0.678 -7.320 1.00 97.00 124 GLY A CA 1
ATOM 939 C C . GLY A 1 124 ? -7.861 -1.662 -6.540 1.00 97.00 124 GLY A C 1
ATOM 940 O O . GLY A 1 124 ? -8.720 -1.238 -5.769 1.00 97.00 124 GLY A O 1
ATOM 941 N N . SER A 1 125 ? -7.600 -2.968 -6.658 1.00 96.69 125 SER A N 1
ATOM 942 C CA . SER A 1 125 ? -8.329 -3.997 -5.900 1.00 96.69 125 SER A CA 1
ATOM 943 C C . SER A 1 125 ? -8.138 -3.860 -4.386 1.00 96.69 125 SER A C 1
ATOM 945 O O . SER A 1 125 ? -9.093 -4.009 -3.615 1.00 96.69 125 SER A O 1
ATOM 947 N N . LEU A 1 126 ? -6.927 -3.499 -3.951 1.00 94.94 126 LEU A N 1
ATOM 948 C CA . LEU A 1 126 ? -6.615 -3.273 -2.546 1.00 94.94 126 LEU A CA 1
ATOM 949 C C . LEU A 1 126 ? -7.338 -2.026 -2.020 1.00 94.94 126 LEU A C 1
ATOM 951 O O . LEU A 1 126 ? -7.911 -2.055 -0.932 1.00 94.94 126 LEU A O 1
ATOM 955 N N . GLY A 1 127 ? -7.379 -0.958 -2.821 1.00 95.94 127 GLY A N 1
ATOM 956 C CA . GLY A 1 127 ? -8.115 0.267 -2.521 1.00 95.94 127 GLY A CA 1
ATOM 957 C C . GLY A 1 127 ? -9.622 0.038 -2.405 1.00 95.94 127 GLY A C 1
ATOM 958 O O . GLY A 1 127 ? -10.229 0.481 -1.433 1.00 95.94 127 GLY A O 1
ATOM 959 N N . ILE A 1 128 ? -10.222 -0.711 -3.337 1.00 97.62 128 ILE A N 1
ATOM 960 C CA . ILE A 1 128 ? -11.648 -1.077 -3.286 1.00 97.62 128 ILE A CA 1
ATOM 961 C C . ILE A 1 128 ? -11.948 -1.908 -2.033 1.00 97.62 128 ILE A C 1
ATOM 963 O O . ILE A 1 128 ? -12.932 -1.647 -1.336 1.00 97.62 128 ILE A O 1
ATOM 967 N N . SER A 1 129 ? -11.087 -2.872 -1.706 1.00 95.62 129 SER A N 1
ATOM 968 C CA . SER A 1 129 ? -11.235 -3.706 -0.506 1.00 95.62 129 SER A CA 1
ATOM 969 C C . SER A 1 129 ? -11.155 -2.871 0.774 1.00 95.62 129 SER A C 1
ATOM 971 O O . SER A 1 129 ? -12.002 -2.995 1.658 1.00 95.62 129 SER A O 1
ATOM 973 N N . ALA A 1 130 ? -10.184 -1.959 0.856 1.00 92.88 130 ALA A N 1
ATOM 974 C CA . ALA A 1 130 ? -10.034 -1.050 1.985 1.00 92.88 130 ALA A CA 1
ATOM 975 C C . ALA A 1 130 ? -11.220 -0.081 2.107 1.00 92.88 130 ALA A C 1
ATOM 977 O O . ALA A 1 130 ? -11.743 0.111 3.203 1.00 92.88 130 ALA A O 1
ATOM 978 N N . ALA A 1 131 ? -11.689 0.490 0.994 1.00 94.75 131 ALA A N 1
ATOM 979 C CA . ALA A 1 131 ? -12.860 1.364 0.968 1.00 94.75 131 ALA A CA 1
ATOM 980 C C . ALA A 1 131 ? -14.118 0.629 1.448 1.00 94.75 131 ALA A C 1
ATOM 982 O O . ALA A 1 131 ? -14.880 1.169 2.250 1.00 94.75 131 ALA A O 1
ATOM 983 N N . SER A 1 132 ? -14.290 -0.624 1.020 1.00 94.56 132 SER A N 1
ATOM 984 C CA . SER A 1 132 ? -15.392 -1.486 1.455 1.00 94.56 132 SER A CA 1
ATOM 985 C C . SER A 1 132 ? -15.323 -1.755 2.958 1.00 94.56 132 SER A C 1
ATOM 987 O O . SER A 1 132 ? -16.311 -1.564 3.665 1.00 94.56 132 SER A O 1
ATOM 989 N N . ALA A 1 133 ? -14.143 -2.107 3.475 1.00 91.62 133 ALA A N 1
ATOM 990 C CA . ALA A 1 133 ? -13.937 -2.298 4.907 1.00 91.62 133 ALA A CA 1
ATOM 991 C C . ALA A 1 133 ? -14.257 -1.018 5.698 1.00 91.62 133 ALA A C 1
ATOM 993 O O . ALA A 1 133 ? -14.975 -1.065 6.694 1.00 91.62 133 ALA A O 1
ATOM 994 N N . VAL A 1 134 ? -13.785 0.145 5.238 1.00 90.44 134 VAL A N 1
ATOM 995 C CA . VAL A 1 134 ? -14.072 1.438 5.877 1.00 90.44 134 VAL A CA 1
ATOM 996 C C . VAL A 1 134 ? -15.567 1.753 5.856 1.00 90.44 134 VAL A C 1
ATOM 998 O O . VAL A 1 134 ? -16.088 2.226 6.864 1.00 90.44 134 VAL A O 1
ATOM 1001 N N . ALA A 1 135 ? -16.264 1.485 4.751 1.00 92.00 135 ALA A N 1
ATOM 1002 C CA . ALA A 1 135 ? -17.705 1.693 4.658 1.00 92.00 135 ALA A CA 1
ATOM 1003 C C . ALA A 1 135 ? -18.452 0.864 5.714 1.00 92.00 135 ALA A C 1
ATOM 1005 O O . ALA A 1 135 ? -19.236 1.428 6.477 1.00 92.00 135 ALA A O 1
ATOM 1006 N N . VAL A 1 136 ? -18.123 -0.428 5.835 1.00 91.00 136 VAL A N 1
ATOM 1007 C CA . VAL A 1 136 ? -18.705 -1.327 6.846 1.00 91.00 136 VAL A CA 1
ATOM 1008 C C . VAL A 1 136 ? -18.384 -0.851 8.265 1.00 91.00 136 VAL A C 1
ATOM 1010 O O . VAL A 1 136 ? -19.286 -0.747 9.093 1.00 91.00 136 VAL A O 1
ATOM 1013 N N . PHE A 1 137 ? -17.134 -0.465 8.546 1.00 86.44 1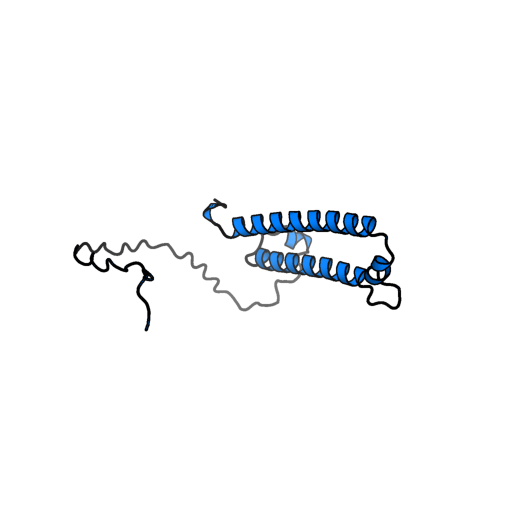37 PHE A N 1
ATOM 1014 C CA . PHE A 1 137 ? -16.737 0.033 9.870 1.00 86.44 137 PHE A CA 1
ATOM 1015 C C . PHE A 1 137 ? -17.407 1.351 10.277 1.00 86.44 137 PHE A C 1
ATOM 1017 O O . PHE A 1 137 ? -17.446 1.674 11.465 1.00 86.44 137 PHE A O 1
ATOM 1024 N N . ARG A 1 138 ? -17.927 2.125 9.318 1.00 86.12 138 ARG A N 1
ATOM 1025 C CA . ARG A 1 138 ? -18.672 3.364 9.588 1.00 86.12 138 ARG A CA 1
ATOM 1026 C C . ARG A 1 138 ? -20.180 3.147 9.709 1.00 86.12 138 ARG A C 1
ATOM 1028 O O . ARG A 1 138 ? -20.852 4.019 10.255 1.00 86.12 138 ARG A O 1
ATOM 1035 N N . SER A 1 139 ? -20.711 2.022 9.234 1.00 86.12 139 SER A N 1
ATOM 1036 C CA . SER A 1 139 ? -22.131 1.677 9.324 1.00 86.12 139 SER A CA 1
ATOM 1037 C C . SER A 1 139 ? -22.385 0.670 10.459 1.00 86.12 139 SER A C 1
ATOM 1039 O O . SER A 1 139 ? -22.176 -0.528 10.263 1.00 86.12 139 SER A O 1
ATOM 1041 N N . PRO A 1 140 ? -22.889 1.101 11.631 1.00 77.25 140 PRO A N 1
ATOM 1042 C CA . PRO A 1 140 ? -23.165 0.190 12.748 1.00 77.25 140 PRO A CA 1
ATOM 1043 C C . PRO A 1 140 ? -24.263 -0.833 12.424 1.00 77.25 140 PRO A C 1
ATOM 1045 O O . PRO A 1 140 ? -24.327 -1.884 13.047 1.00 77.25 140 PRO A O 1
ATOM 1048 N N . THR A 1 141 ? -25.104 -0.552 11.427 1.00 82.19 141 THR A N 1
ATOM 1049 C CA . THR A 1 141 ? -26.154 -1.459 10.950 1.00 82.19 141 THR A CA 1
ATOM 1050 C C . THR A 1 141 ? -25.622 -2.662 10.175 1.00 82.19 141 THR A C 1
ATOM 1052 O O . THR A 1 141 ? -26.320 -3.664 10.103 1.00 82.19 141 THR A O 1
ATOM 1055 N N . LEU A 1 142 ? -24.418 -2.581 9.592 1.00 80.12 142 LEU A N 1
ATOM 1056 C CA . LEU A 1 142 ? -23.789 -3.697 8.866 1.00 80.12 142 LEU A CA 1
ATOM 1057 C C . LEU A 1 142 ? -22.861 -4.543 9.755 1.00 80.12 142 LEU A C 1
ATOM 1059 O O . LEU A 1 142 ? -22.379 -5.578 9.310 1.00 80.12 142 LEU A O 1
ATOM 1063 N N . LEU A 1 143 ? -22.590 -4.097 10.986 1.00 76.75 143 LEU A N 1
ATOM 1064 C CA . LEU A 1 143 ? -21.700 -4.753 11.952 1.00 76.75 143 LEU A CA 1
ATOM 1065 C C . LEU A 1 143 ? -22.449 -5.506 13.070 1.00 76.75 143 LEU A C 1
ATOM 1067 O O . LEU A 1 143 ? -21.816 -5.903 14.048 1.00 76.75 143 LEU A O 1
ATOM 1071 N N . ASN A 1 144 ? -23.772 -5.653 12.949 1.00 61.69 144 ASN A N 1
ATOM 1072 C CA . ASN A 1 144 ? -24.656 -6.219 13.972 1.00 61.69 144 ASN A CA 1
ATOM 1073 C C . ASN A 1 144 ? -25.094 -7.646 13.642 1.00 61.69 144 ASN A C 1
ATOM 1075 O O . ASN A 1 144 ? -25.508 -7.864 12.482 1.00 61.69 144 ASN A O 1
#